Protein AF-A0A1A8Q748-F1 (afdb_monomer)

Organism: NCBI:txid451742

Structure (mmCIF, N/CA/C/O backbone):
data_AF-A0A1A8Q748-F1
#
_entry.id   AF-A0A1A8Q748-F1
#
loop_
_atom_site.group_PDB
_atom_site.id
_atom_site.type_symbol
_atom_site.label_atom_id
_atom_site.label_alt_id
_atom_site.label_comp_id
_atom_site.label_asym_id
_atom_site.label_entity_id
_atom_site.label_seq_id
_atom_site.pdbx_PDB_ins_code
_atom_site.Cartn_x
_atom_site.Cartn_y
_atom_site.Cartn_z
_atom_site.occupancy
_atom_site.B_iso_or_equiv
_atom_site.auth_seq_id
_atom_site.auth_comp_id
_atom_site.auth_asym_id
_atom_site.auth_atom_id
_atom_site.pdbx_PDB_model_num
ATOM 1 N N . MET A 1 1 ? -13.492 24.194 18.900 1.00 39.84 1 MET A N 1
ATOM 2 C CA . MET A 1 1 ? -13.368 22.810 18.399 1.00 39.84 1 MET A CA 1
ATOM 3 C C . MET A 1 1 ? -14.682 22.115 18.681 1.00 39.84 1 MET A C 1
ATOM 5 O O . MET A 1 1 ? -15.083 22.041 19.832 1.00 39.84 1 MET A O 1
ATOM 9 N N . ASP A 1 2 ? -15.393 21.737 17.625 1.00 45.09 2 ASP A N 1
ATOM 10 C CA . ASP A 1 2 ? -16.807 21.367 17.666 1.00 45.09 2 ASP A CA 1
ATOM 11 C C . ASP A 1 2 ? -16.964 19.849 17.860 1.00 45.09 2 ASP A C 1
ATOM 13 O O . ASP A 1 2 ? -17.221 19.094 16.923 1.00 45.09 2 ASP A O 1
ATOM 17 N N . ALA A 1 3 ? -16.697 19.379 19.082 1.00 49.50 3 ALA A N 1
ATOM 18 C CA . ALA A 1 3 ? -16.808 17.960 19.431 1.00 49.50 3 ALA A CA 1
ATOM 19 C C . ALA A 1 3 ? -18.249 17.437 19.261 1.00 49.50 3 ALA A C 1
ATOM 21 O O . ALA A 1 3 ? -18.446 16.283 18.888 1.00 49.50 3 ALA A O 1
ATOM 22 N N . GLY A 1 4 ? -19.253 18.303 19.452 1.00 51.16 4 GLY A N 1
ATOM 23 C CA . GLY A 1 4 ? -20.668 17.954 19.318 1.00 51.16 4 GLY A CA 1
ATOM 24 C C . GLY A 1 4 ? -21.090 17.591 17.891 1.00 51.16 4 GLY A C 1
ATOM 25 O O . GLY A 1 4 ? -21.973 16.753 17.720 1.00 51.16 4 GLY A O 1
ATOM 26 N N . ASN A 1 5 ? -20.446 18.161 16.865 1.00 50.75 5 ASN A N 1
ATOM 27 C CA . ASN A 1 5 ? -20.732 17.816 15.469 1.00 50.75 5 ASN A CA 1
ATOM 28 C C . ASN A 1 5 ? -20.121 16.466 15.056 1.00 50.75 5 ASN A C 1
ATOM 30 O O . ASN A 1 5 ? -20.769 15.714 14.335 1.00 50.75 5 ASN A O 1
ATOM 34 N N . LYS A 1 6 ? -18.944 16.096 15.583 1.00 57.25 6 LYS A N 1
ATOM 35 C CA . LYS A 1 6 ? -18.315 14.790 15.294 1.00 57.25 6 LYS A CA 1
ATOM 36 C C . LYS A 1 6 ? -19.076 13.603 15.891 1.00 57.25 6 LYS A C 1
ATOM 38 O O . LYS A 1 6 ? -19.119 12.544 15.279 1.00 57.25 6 LYS A O 1
ATOM 43 N N . LEU A 1 7 ? -19.719 13.769 17.052 1.00 58.00 7 LEU A N 1
ATOM 44 C CA . LEU A 1 7 ? -20.544 12.699 17.635 1.00 58.00 7 LEU A CA 1
ATOM 45 C C . LEU A 1 7 ? -21.799 12.388 16.803 1.00 58.00 7 LEU A C 1
ATOM 47 O O . LEU A 1 7 ? -22.248 11.245 16.794 1.00 58.00 7 LEU A O 1
ATOM 51 N N . LYS A 1 8 ? -22.351 13.372 16.081 1.00 57.19 8 LYS A N 1
ATOM 52 C CA . LYS A 1 8 ? -23.523 13.164 15.211 1.00 57.19 8 LYS A CA 1
ATOM 53 C C . LYS A 1 8 ? -23.204 12.332 13.968 1.00 57.19 8 LYS A C 1
ATOM 55 O O . LYS A 1 8 ? -24.098 11.684 13.437 1.00 57.19 8 LYS A O 1
ATOM 60 N N . GLU A 1 9 ? -21.947 12.314 13.526 1.00 62.06 9 GLU A N 1
ATOM 61 C CA . GLU A 1 9 ? -21.497 11.497 12.390 1.00 62.06 9 GLU A CA 1
ATOM 62 C C . GLU A 1 9 ? -21.403 10.001 12.732 1.00 62.06 9 GLU A C 1
ATOM 64 O O . GLU A 1 9 ? -21.407 9.164 11.831 1.00 62.06 9 GLU A O 1
ATOM 69 N N . LEU A 1 10 ? -21.364 9.649 14.023 1.00 69.19 10 LEU A N 1
ATOM 70 C CA . LEU A 1 10 ? -21.205 8.268 14.489 1.00 69.19 10 LEU A CA 1
ATOM 71 C C . LEU A 1 10 ? -22.509 7.448 14.485 1.00 69.19 10 LEU A C 1
ATOM 73 O O . LEU A 1 10 ? -22.469 6.279 14.848 1.00 69.19 10 LEU A O 1
ATOM 77 N N . ASN A 1 11 ? -23.649 8.017 14.058 1.00 72.69 11 ASN A N 1
ATOM 78 C CA . ASN A 1 11 ? -24.964 7.348 14.034 1.00 72.69 11 ASN A CA 1
ATOM 79 C C . ASN A 1 11 ? -25.299 6.595 15.342 1.00 72.69 11 ASN A C 1
ATOM 81 O O . ASN A 1 11 ? -25.842 5.493 15.304 1.00 72.69 11 ASN A O 1
ATOM 85 N N . LEU A 1 12 ? -24.960 7.180 16.493 1.00 79.12 12 LEU A N 1
ATOM 86 C CA . LEU A 1 12 ? -25.183 6.560 17.799 1.00 79.12 12 LEU A CA 1
ATOM 87 C C . LEU A 1 12 ? -26.647 6.686 18.221 1.00 79.12 12 LEU A C 1
ATOM 89 O O . LEU A 1 12 ? -27.268 7.745 18.090 1.00 79.12 12 LEU A O 1
ATOM 93 N N . THR A 1 13 ? -27.188 5.608 18.771 1.00 83.69 13 THR A N 1
ATOM 94 C CA . THR A 1 13 ? -28.501 5.604 19.415 1.00 83.69 13 THR A CA 1
ATOM 95 C C . THR A 1 13 ? -28.473 6.415 20.720 1.00 83.69 13 THR A C 1
ATOM 97 O O . THR A 1 13 ? -27.415 6.562 21.340 1.00 83.69 13 THR A O 1
ATOM 100 N N . PRO A 1 14 ? -29.624 6.937 21.188 1.00 81.69 14 PRO A N 1
ATOM 101 C CA . PRO A 1 14 ? -29.699 7.658 22.462 1.00 81.69 14 PRO A CA 1
ATOM 102 C C . PRO A 1 14 ? -29.144 6.853 23.647 1.00 81.69 14 PRO A C 1
ATOM 104 O O . PRO A 1 14 ? -28.446 7.409 24.493 1.00 81.69 14 PRO A O 1
ATOM 107 N N . ASP A 1 15 ? -29.386 5.541 23.661 1.00 84.94 15 ASP A N 1
ATOM 108 C CA . ASP A 1 15 ? -28.890 4.631 24.697 1.00 84.94 15 ASP A CA 1
ATOM 109 C C . ASP A 1 15 ? -27.360 4.483 24.660 1.00 84.94 15 ASP A C 1
ATOM 111 O O . ASP A 1 15 ? -26.711 4.410 25.704 1.00 84.94 15 ASP A O 1
ATOM 115 N N . GLU A 1 16 ? -26.754 4.453 23.469 1.00 82.06 16 GLU A N 1
ATOM 116 C CA . GLU A 1 16 ? -25.295 4.428 23.319 1.00 82.06 16 GLU A CA 1
ATOM 117 C C . GLU A 1 16 ? -24.669 5.739 23.790 1.00 82.06 16 GLU A C 1
ATOM 119 O O . GLU A 1 16 ? -23.654 5.707 24.484 1.00 82.06 16 GLU A O 1
ATOM 124 N N . ILE A 1 17 ? -25.291 6.881 23.480 1.00 82.44 17 ILE A N 1
ATOM 125 C CA . ILE A 1 17 ? -24.830 8.193 23.952 1.00 82.44 17 ILE A CA 1
ATOM 126 C C . ILE A 1 17 ? -24.844 8.241 25.481 1.00 82.44 17 ILE A C 1
ATOM 128 O O . ILE A 1 17 ? -23.859 8.682 26.075 1.00 82.44 17 ILE A O 1
ATOM 132 N N . ASP A 1 18 ? -25.906 7.761 26.130 1.00 85.44 18 ASP A N 1
ATOM 133 C CA . ASP A 1 18 ? -25.992 7.750 27.594 1.00 85.44 18 ASP A CA 1
ATOM 134 C C . ASP A 1 18 ? -24.931 6.830 28.218 1.00 85.44 18 ASP A C 1
ATOM 136 O O . ASP A 1 18 ? -24.196 7.232 29.125 1.00 85.44 18 ASP A O 1
ATOM 140 N N . ARG A 1 19 ? -24.753 5.624 27.661 1.00 86.50 19 ARG A N 1
ATOM 141 C CA . ARG A 1 19 ? -23.705 4.688 28.099 1.00 86.50 19 ARG A CA 1
ATOM 142 C C . ARG A 1 19 ? -22.304 5.271 27.951 1.00 86.50 19 ARG A C 1
ATOM 144 O O . ARG A 1 19 ? -21.528 5.192 28.903 1.00 86.50 19 ARG A O 1
ATOM 151 N N . PHE A 1 20 ? -21.983 5.864 26.800 1.00 83.88 20 PHE A N 1
ATOM 152 C CA . PHE A 1 20 ? -20.699 6.532 26.591 1.00 83.88 20 PHE A CA 1
ATOM 153 C C . PHE A 1 20 ? -20.525 7.680 27.580 1.00 83.88 20 PHE A C 1
ATOM 155 O O . PHE A 1 20 ? -19.503 7.743 28.253 1.00 83.88 20 PHE A O 1
ATOM 162 N N . THR A 1 21 ? -21.529 8.542 27.739 1.00 83.88 21 THR A N 1
ATOM 163 C CA . THR A 1 21 ? -21.473 9.677 28.674 1.00 83.88 21 THR A CA 1
ATOM 164 C C . THR A 1 21 ? -21.195 9.217 30.105 1.00 83.88 21 THR A C 1
ATOM 166 O O . THR A 1 21 ? -20.354 9.796 30.794 1.00 83.88 21 THR A O 1
ATOM 169 N N . LYS A 1 22 ? -21.849 8.137 30.542 1.00 87.94 22 LYS A N 1
ATOM 170 C CA . LYS A 1 22 ? -21.654 7.556 31.871 1.00 87.94 22 LYS A CA 1
ATOM 171 C C . LYS A 1 22 ? -20.267 6.931 32.033 1.00 87.94 22 LYS A C 1
ATOM 173 O O . LYS A 1 22 ? -19.619 7.180 33.044 1.00 87.94 22 LYS A O 1
ATOM 178 N N . ALA A 1 23 ? -19.790 6.176 31.042 1.00 84.94 23 ALA A N 1
ATOM 179 C CA . ALA A 1 23 ? -18.449 5.588 31.058 1.00 84.94 23 ALA A CA 1
ATOM 180 C C . ALA A 1 23 ? -17.357 6.671 31.077 1.00 84.94 23 ALA A C 1
ATOM 182 O O . ALA A 1 23 ? -16.467 6.643 31.917 1.00 84.94 23 ALA A O 1
ATOM 183 N N . PHE A 1 24 ? -17.485 7.702 30.238 1.00 84.94 24 PHE A N 1
ATOM 184 C CA . PHE A 1 24 ? -16.604 8.873 30.225 1.00 84.94 24 PHE A CA 1
ATOM 185 C C . PHE A 1 24 ? -16.813 9.819 31.416 1.00 84.94 24 PHE A C 1
ATOM 187 O O . PHE A 1 24 ? -16.161 10.856 31.472 1.00 84.94 24 PHE A O 1
ATOM 194 N N . SER A 1 25 ? -17.695 9.513 32.366 1.00 8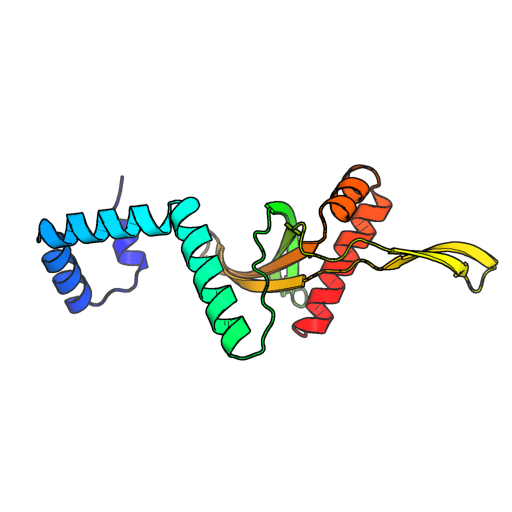8.00 25 SER A N 1
ATOM 195 C CA . SER A 1 25 ? -17.775 10.234 33.644 1.00 88.00 25 SER A CA 1
ATOM 196 C C . SER A 1 25 ? -16.985 9.536 34.754 1.00 88.00 25 SER A C 1
ATOM 198 O O . SER A 1 25 ? -16.695 10.162 35.769 1.00 88.00 25 SER A O 1
ATOM 200 N N . ASP A 1 26 ? -16.615 8.267 34.564 1.00 92.69 26 ASP A N 1
ATOM 201 C CA . ASP A 1 26 ? -15.783 7.507 35.494 1.00 92.69 26 ASP A CA 1
ATOM 202 C C . ASP A 1 26 ? -14.297 7.807 35.230 1.00 92.69 26 ASP A C 1
ATOM 204 O O . ASP A 1 26 ? -13.761 7.499 34.163 1.00 92.69 26 ASP A O 1
ATOM 208 N N . GLU A 1 27 ? -13.619 8.426 36.200 1.00 89.88 27 GLU A N 1
ATOM 209 C CA . GLU A 1 27 ? -12.190 8.754 36.098 1.00 89.88 27 GLU A CA 1
ATOM 210 C C . GLU A 1 27 ? -11.322 7.501 35.917 1.00 89.88 27 GLU A C 1
ATOM 212 O O . GLU A 1 27 ? -10.405 7.508 35.100 1.00 89.88 27 GLU A O 1
ATOM 217 N N . LYS A 1 28 ? -11.671 6.382 36.568 1.00 89.81 28 LYS A N 1
ATOM 218 C CA . LYS A 1 28 ? -10.939 5.120 36.409 1.00 89.81 28 LYS A CA 1
ATOM 219 C C . LYS A 1 28 ? -11.055 4.592 34.981 1.00 89.81 28 LYS A C 1
ATOM 221 O O . LYS A 1 28 ? -10.089 4.065 34.439 1.00 89.81 28 LYS A O 1
ATOM 226 N N . PHE A 1 29 ? -12.228 4.731 34.363 1.00 90.56 29 PHE A N 1
ATOM 227 C CA . PHE A 1 29 ? -12.414 4.347 32.966 1.00 90.56 29 PHE A CA 1
ATOM 228 C C . PHE A 1 29 ? -11.592 5.232 32.025 1.00 90.56 29 PHE A C 1
ATOM 230 O O . PHE A 1 29 ? -10.969 4.711 31.105 1.00 90.56 29 PHE A O 1
ATOM 237 N N . LYS A 1 30 ? -11.552 6.552 32.251 1.00 89.00 30 LYS A N 1
ATOM 238 C CA . LYS A 1 30 ? -10.728 7.466 31.441 1.00 89.00 30 LYS A CA 1
ATOM 239 C C . LYS A 1 30 ? -9.244 7.141 31.537 1.00 89.00 30 LYS A C 1
ATOM 241 O O . LYS A 1 30 ? -8.568 7.186 30.512 1.00 89.00 30 LYS A O 1
ATOM 246 N N . ASP A 1 31 ? -8.759 6.842 32.739 1.00 91.69 31 ASP A N 1
ATOM 247 C CA . ASP A 1 31 ? -7.358 6.494 32.965 1.00 91.69 31 ASP A CA 1
ATOM 248 C C . ASP A 1 31 ? -7.013 5.181 32.258 1.00 91.69 31 ASP A C 1
ATOM 250 O O . ASP A 1 31 ? -6.101 5.171 31.437 1.00 91.69 31 ASP A O 1
ATOM 254 N N . LEU A 1 32 ? -7.823 4.129 32.434 1.00 89.88 32 LEU A N 1
ATOM 255 C CA . LEU A 1 32 ? -7.651 2.858 31.717 1.00 89.88 32 LEU A CA 1
ATOM 256 C C . LEU A 1 32 ? -7.730 3.025 30.193 1.00 89.88 32 LEU A C 1
ATOM 258 O O . LEU A 1 32 ? -6.951 2.430 29.456 1.00 89.88 32 LEU A O 1
ATOM 262 N N . LEU A 1 33 ? -8.663 3.843 29.699 1.00 89.50 33 LEU A N 1
ATOM 263 C CA . LEU A 1 33 ? -8.795 4.118 28.269 1.00 89.50 3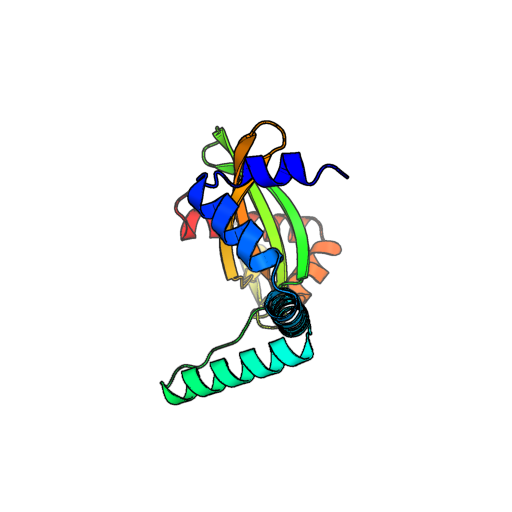3 LEU A CA 1
ATOM 264 C C . LEU A 1 33 ? -7.579 4.883 27.732 1.00 89.50 33 LEU A C 1
ATOM 266 O O . LEU A 1 33 ? -7.161 4.647 26.599 1.00 89.50 33 LEU A O 1
ATOM 270 N N . ARG A 1 34 ? -7.011 5.802 28.523 1.00 87.38 34 ARG A N 1
ATOM 271 C CA . ARG A 1 34 ? -5.796 6.539 28.167 1.00 87.38 34 ARG A CA 1
ATOM 272 C C . ARG A 1 34 ? -4.581 5.619 28.159 1.00 87.38 34 ARG A C 1
ATOM 274 O O . ARG A 1 34 ? -3.818 5.695 27.204 1.00 87.38 34 ARG A O 1
ATOM 281 N N . GLU A 1 35 ? -4.422 4.779 29.177 1.00 87.31 35 GLU A N 1
ATOM 282 C CA . GLU A 1 35 ? -3.365 3.764 29.249 1.00 87.31 35 GLU A CA 1
ATOM 283 C C . GLU A 1 35 ? -3.446 2.834 28.040 1.00 87.31 35 GLU A C 1
ATOM 285 O O . GLU A 1 35 ? -2.485 2.736 27.285 1.00 87.31 35 GLU A O 1
ATOM 290 N N . TYR A 1 36 ? -4.628 2.284 27.751 1.00 84.06 36 TYR A N 1
ATOM 291 C CA . TYR A 1 36 ? -4.852 1.464 26.562 1.00 84.06 36 TYR A CA 1
ATOM 292 C C . TYR A 1 36 ? -4.507 2.209 25.264 1.00 84.06 36 TYR A C 1
ATOM 294 O O . TYR A 1 36 ? -3.807 1.681 24.405 1.00 84.06 36 TYR A O 1
ATOM 302 N N . ALA A 1 37 ? -4.962 3.458 25.112 1.00 84.44 37 ALA A N 1
ATOM 303 C CA . ALA A 1 37 ? -4.664 4.263 23.929 1.00 84.44 37 ALA A CA 1
ATOM 304 C C . ALA A 1 37 ? -3.159 4.550 23.769 1.00 84.44 37 ALA A C 1
ATOM 306 O O . ALA A 1 37 ? -2.665 4.638 22.643 1.00 84.44 37 ALA A O 1
ATOM 307 N N . GLN A 1 38 ? -2.432 4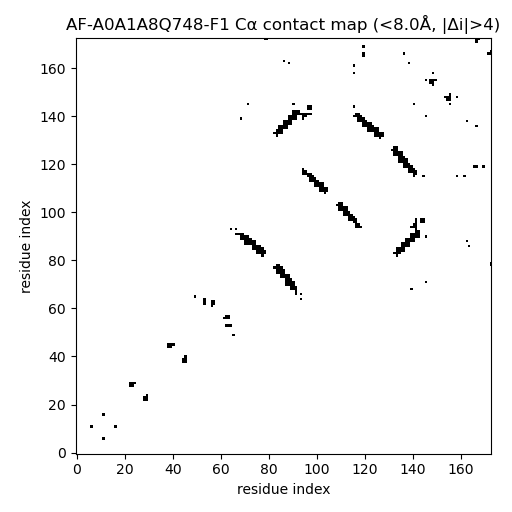.707 24.877 1.00 84.75 38 GLN A N 1
ATOM 308 C CA . GLN A 1 38 ? -0.981 4.871 24.884 1.00 84.75 38 GLN A CA 1
ATOM 309 C C . GLN A 1 38 ? -0.283 3.562 24.517 1.00 84.75 38 GLN A C 1
ATOM 311 O O . GLN A 1 38 ? 0.578 3.580 23.643 1.00 84.75 38 GLN A O 1
ATOM 316 N N . GLU A 1 39 ? -0.707 2.440 25.098 1.00 82.62 39 GLU A N 1
ATOM 317 C CA . GLU A 1 39 ? -0.171 1.110 24.804 1.00 82.62 39 GLU A CA 1
ATOM 318 C C . GLU A 1 39 ? -0.308 0.755 23.322 1.00 82.62 39 GLU A C 1
ATOM 320 O O . GLU A 1 39 ? 0.675 0.369 22.699 1.00 82.62 39 GLU A O 1
ATOM 325 N N . ILE A 1 40 ? -1.480 0.956 22.711 1.00 80.25 40 ILE A N 1
ATOM 326 C CA . ILE A 1 40 ? -1.671 0.651 21.279 1.00 80.25 40 ILE A CA 1
ATOM 327 C C . ILE A 1 40 ? -0.911 1.605 20.347 1.00 80.25 40 ILE A C 1
ATOM 329 O O . ILE A 1 40 ? -0.691 1.280 19.181 1.00 80.25 40 ILE A O 1
ATOM 333 N N . SER A 1 41 ? -0.558 2.799 20.830 1.00 79.50 41 SER A N 1
ATOM 334 C CA . SER A 1 41 ? 0.158 3.807 20.041 1.00 79.50 41 SER A CA 1
ATOM 335 C C . SER A 1 41 ? 1.676 3.683 20.173 1.00 79.50 41 SER A C 1
A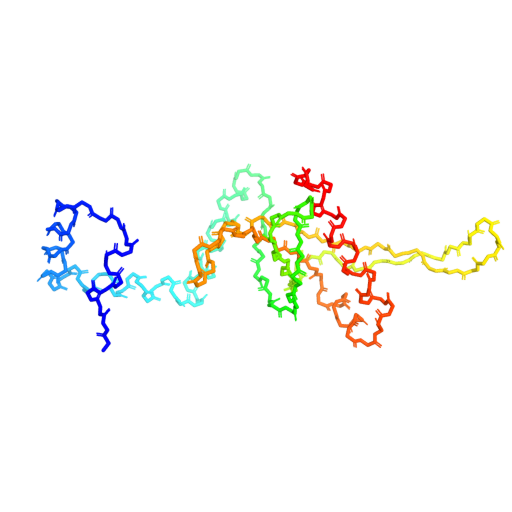TOM 337 O O . SER A 1 41 ? 2.395 4.267 19.360 1.00 79.50 41 SER A O 1
ATOM 339 N N . ASP A 1 42 ? 2.167 2.959 21.183 1.00 85.88 42 ASP A N 1
ATOM 340 C CA . ASP A 1 42 ? 3.591 2.766 21.433 1.00 85.88 42 ASP A CA 1
ATOM 341 C C . ASP A 1 42 ? 4.189 1.744 20.443 1.00 85.88 42 ASP A C 1
ATOM 343 O O . ASP A 1 42 ? 3.765 0.580 20.409 1.00 85.88 42 ASP A O 1
ATOM 347 N N . PRO A 1 43 ? 5.192 2.137 19.632 1.00 84.56 43 PRO A N 1
ATOM 348 C CA . PRO A 1 43 ? 5.885 1.224 18.732 1.00 84.56 43 PRO A CA 1
ATOM 349 C C . PRO A 1 43 ? 6.481 -0.012 19.421 1.00 84.56 43 PRO A C 1
ATOM 351 O O . PRO A 1 43 ? 6.554 -1.064 18.787 1.00 84.56 43 PRO A O 1
ATOM 354 N N . GLU A 1 44 ? 6.911 0.083 20.683 1.00 86.44 44 GLU A N 1
ATOM 355 C CA . GLU A 1 44 ? 7.505 -1.057 21.401 1.00 86.44 44 GLU A CA 1
ATOM 356 C C . GLU A 1 44 ? 6.451 -2.091 21.826 1.00 86.44 44 GLU A C 1
ATOM 358 O O . GLU A 1 44 ? 6.646 -3.298 21.642 1.00 86.44 44 GLU A O 1
ATOM 363 N N . THR A 1 45 ? 5.286 -1.639 22.294 1.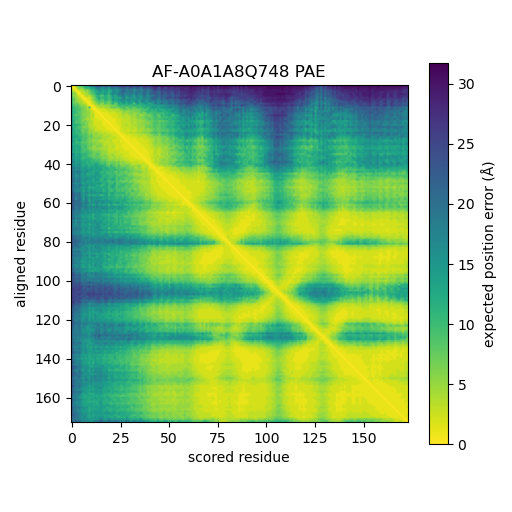00 84.19 45 THR A N 1
ATOM 364 C CA . THR A 1 45 ? 4.143 -2.519 22.585 1.00 84.19 45 THR A CA 1
ATOM 365 C C . THR A 1 45 ? 3.663 -3.226 21.323 1.00 84.19 45 THR A C 1
ATOM 367 O O . THR A 1 45 ? 3.451 -4.439 21.330 1.00 84.19 45 THR A O 1
ATOM 370 N N . ARG A 1 46 ? 3.577 -2.499 20.200 1.00 85.06 46 ARG A N 1
ATOM 371 C CA . ARG A 1 46 ? 3.214 -3.081 18.903 1.00 85.06 46 ARG A CA 1
ATOM 372 C C . ARG A 1 46 ? 4.174 -4.198 18.481 1.00 85.06 46 ARG A C 1
ATOM 374 O O . ARG A 1 46 ? 3.717 -5.260 18.070 1.00 85.06 46 ARG A O 1
ATOM 381 N N . LYS A 1 47 ? 5.489 -3.990 18.611 1.00 88.06 47 LYS A N 1
ATOM 382 C CA . LYS A 1 47 ? 6.495 -5.023 18.301 1.00 88.06 47 LYS A CA 1
ATOM 383 C C . LYS A 1 47 ? 6.333 -6.265 19.172 1.00 88.06 47 LYS A C 1
ATOM 385 O O . LYS A 1 47 ? 6.460 -7.377 18.667 1.00 88.06 47 LYS A O 1
ATOM 390 N N . THR A 1 48 ? 6.060 -6.076 20.462 1.00 88.94 48 THR A N 1
ATOM 391 C CA . THR A 1 48 ? 5.852 -7.183 21.408 1.00 88.94 48 THR A CA 1
ATOM 392 C C . THR A 1 48 ? 4.633 -8.006 21.001 1.00 88.94 48 THR A C 1
ATOM 394 O O . THR A 1 48 ? 4.730 -9.219 20.844 1.00 88.94 48 THR A O 1
ATOM 397 N N . TYR A 1 49 ? 3.522 -7.333 20.710 1.00 87.25 49 TYR A N 1
ATOM 398 C CA . TYR A 1 49 ? 2.300 -7.966 20.224 1.00 87.25 49 TYR A CA 1
ATOM 399 C C . TYR A 1 49 ? 2.502 -8.729 18.903 1.00 87.25 49 TYR A C 1
ATOM 401 O O . TYR A 1 49 ? 2.051 -9.863 18.752 1.00 87.25 49 TYR A O 1
ATOM 409 N N . GLU A 1 50 ? 3.216 -8.142 17.941 1.00 91.50 50 GLU A N 1
ATOM 410 C CA . GLU A 1 50 ? 3.537 -8.808 16.673 1.00 91.50 50 GLU A CA 1
ATOM 411 C C . GLU A 1 50 ? 4.419 -10.048 16.879 1.00 91.50 50 GLU A C 1
ATOM 413 O O . GLU A 1 50 ? 4.200 -11.072 16.228 1.00 91.50 50 GLU A O 1
ATOM 418 N N . ALA A 1 51 ? 5.378 -9.994 17.809 1.00 90.44 51 ALA A N 1
ATOM 419 C CA . ALA A 1 51 ? 6.207 -11.141 18.168 1.00 90.44 51 ALA A CA 1
ATOM 420 C C . ALA A 1 51 ? 5.382 -12.270 18.809 1.00 90.44 51 ALA A C 1
ATOM 422 O O . ALA A 1 51 ? 5.580 -13.437 18.471 1.00 90.44 51 ALA A O 1
ATOM 423 N N . GLU A 1 52 ? 4.426 -11.932 19.676 1.00 93.12 52 GLU A N 1
ATOM 424 C CA . GLU A 1 52 ? 3.502 -12.898 20.278 1.00 93.12 52 GLU A CA 1
ATOM 425 C C . GLU A 1 52 ? 2.605 -13.561 19.227 1.00 93.12 52 GLU A C 1
ATOM 427 O O . GLU A 1 52 ? 2.484 -14.785 19.216 1.00 93.12 52 GLU A O 1
ATOM 432 N N . ILE A 1 53 ? 2.027 -12.792 18.294 1.00 92.31 53 ILE A N 1
ATOM 433 C CA . ILE A 1 53 ? 1.245 -13.376 17.191 1.00 92.31 53 ILE A CA 1
ATOM 434 C C . ILE A 1 53 ? 2.116 -14.301 16.347 1.00 92.31 53 ILE A C 1
ATOM 436 O O . ILE A 1 53 ? 1.675 -15.389 15.980 1.00 92.31 53 ILE A O 1
ATOM 440 N N . LYS A 1 54 ? 3.345 -13.882 16.034 1.00 93.19 54 LYS A N 1
ATOM 441 C CA . LYS A 1 54 ? 4.256 -14.690 15.226 1.00 93.19 54 LYS A CA 1
ATOM 442 C C . LYS A 1 54 ? 4.549 -16.032 15.895 1.00 93.19 54 LYS A C 1
ATOM 444 O O . LYS A 1 54 ? 4.483 -17.052 15.217 1.00 93.19 54 LYS A O 1
ATOM 449 N N . LEU A 1 55 ? 4.791 -16.034 17.207 1.00 93.25 55 LEU A N 1
ATOM 450 C CA . LEU A 1 55 ? 4.986 -17.256 17.988 1.00 93.25 55 LEU A CA 1
ATOM 451 C C . LEU A 1 55 ? 3.735 -18.147 17.970 1.00 93.25 55 LEU A C 1
ATOM 453 O O . LEU A 1 55 ? 3.837 -19.342 17.716 1.00 93.25 55 LEU A O 1
ATOM 457 N N . LEU A 1 56 ? 2.548 -17.570 18.180 1.00 94.62 56 LEU A N 1
ATOM 458 C CA . LEU A 1 56 ? 1.285 -18.319 18.178 1.00 94.62 56 LEU A CA 1
ATOM 459 C C . LEU A 1 56 ? 0.963 -18.944 16.814 1.00 94.62 56 LEU A C 1
ATOM 461 O O . LEU A 1 56 ? 0.411 -20.042 16.745 1.00 94.62 56 LEU A O 1
ATOM 465 N N . GLU A 1 57 ? 1.273 -18.251 15.720 1.00 94.19 57 GLU A N 1
ATOM 466 C CA . GLU A 1 57 ? 1.113 -18.792 14.370 1.00 94.19 57 GLU A CA 1
ATOM 467 C C . GLU A 1 57 ? 2.172 -19.858 14.061 1.00 94.19 57 GLU A C 1
ATOM 469 O O . GLU A 1 57 ? 1.842 -20.884 13.464 1.00 94.19 57 GLU A O 1
ATOM 474 N N . GLU A 1 58 ? 3.403 -19.696 14.551 1.00 94.44 58 GLU A N 1
ATOM 475 C CA . GLU A 1 58 ? 4.459 -20.709 14.438 1.00 94.44 58 GLU A CA 1
ATOM 476 C C . GLU A 1 58 ? 4.097 -22.001 15.185 1.00 94.44 58 GLU A C 1
ATOM 478 O O . GLU A 1 58 ? 4.258 -23.093 14.638 1.00 94.44 58 GLU A O 1
ATOM 483 N N . GLU A 1 59 ? 3.502 -21.901 16.377 1.00 94.50 59 GLU A N 1
ATOM 484 C CA . GLU A 1 59 ? 2.962 -23.051 17.121 1.00 94.50 59 GLU A CA 1
ATOM 485 C C . GLU A 1 59 ? 1.861 -23.796 16.346 1.00 94.50 59 GLU A C 1
ATOM 487 O O . GLU A 1 59 ? 1.674 -25.003 16.520 1.00 94.50 59 GLU A O 1
ATOM 492 N N . ARG A 1 60 ? 1.147 -23.099 15.453 1.00 94.44 60 ARG A N 1
ATOM 493 C CA . ARG A 1 60 ? 0.156 -23.684 14.532 1.00 94.44 60 ARG A CA 1
ATOM 494 C C . ARG A 1 60 ? 0.777 -24.220 13.239 1.00 94.44 60 ARG A C 1
ATOM 496 O O . ARG A 1 60 ? 0.055 -24.781 12.417 1.00 94.44 60 ARG A O 1
ATOM 503 N N . GLY A 1 61 ? 2.090 -24.075 13.062 1.00 93.50 61 GLY A N 1
ATOM 504 C CA . GLY A 1 61 ? 2.831 -24.481 11.869 1.00 93.50 61 GLY A CA 1
ATOM 505 C C . GLY A 1 61 ? 2.819 -23.452 10.735 1.00 93.50 61 GLY A C 1
ATOM 506 O O . GLY A 1 61 ? 3.194 -23.792 9.613 1.00 93.50 61 GLY A O 1
ATOM 507 N N . ASN A 1 62 ? 2.398 -22.213 11.002 1.00 92.88 62 ASN A N 1
ATOM 508 C CA . ASN A 1 62 ? 2.373 -21.126 10.028 1.00 92.88 62 ASN A CA 1
ATOM 509 C C . ASN A 1 62 ? 3.582 -20.200 10.213 1.00 92.88 62 ASN A C 1
ATOM 511 O O . ASN A 1 62 ? 3.940 -19.832 11.326 1.00 92.88 62 ASN A O 1
ATOM 515 N N . SER A 1 63 ? 4.179 -19.753 9.109 1.00 90.06 63 SER A N 1
ATOM 516 C CA . SER A 1 63 ? 5.148 -18.655 9.130 1.00 90.06 63 SER A CA 1
ATOM 517 C C . SER A 1 63 ? 4.451 -17.380 8.676 1.00 90.06 63 SER A C 1
ATOM 519 O O . SER A 1 63 ? 3.953 -17.317 7.550 1.00 90.06 63 SER A O 1
ATOM 521 N N . VAL A 1 64 ? 4.378 -16.386 9.562 1.00 90.62 64 VAL A N 1
ATOM 522 C CA . VAL A 1 64 ? 3.745 -15.093 9.284 1.00 90.62 64 VAL A CA 1
ATOM 523 C C . VAL A 1 64 ? 4.750 -13.957 9.388 1.00 90.62 64 VAL A C 1
ATOM 525 O O . VAL A 1 64 ? 5.667 -13.966 10.216 1.00 90.62 64 VAL A O 1
ATOM 528 N N . GLU A 1 65 ? 4.547 -12.959 8.542 1.00 91.00 65 GLU A N 1
ATOM 529 C CA . GLU A 1 65 ? 5.334 -11.739 8.512 1.00 91.00 65 GLU A CA 1
ATOM 530 C C . GLU A 1 65 ? 4.395 -10.544 8.399 1.00 91.00 65 GLU A C 1
ATOM 532 O O . GLU A 1 65 ? 3.474 -10.527 7.579 1.00 91.00 65 GLU A O 1
ATOM 537 N N . PHE A 1 66 ? 4.608 -9.560 9.269 1.00 91.94 66 PHE A N 1
ATOM 538 C CA . PHE A 1 66 ? 3.838 -8.328 9.260 1.00 91.94 66 PHE A CA 1
ATOM 539 C C . PHE A 1 66 ? 4.433 -7.361 8.243 1.00 91.94 66 PHE A C 1
ATOM 541 O O . PHE A 1 66 ? 5.647 -7.173 8.179 1.00 91.94 66 PHE A O 1
ATOM 548 N N . LEU A 1 67 ? 3.555 -6.736 7.463 1.00 92.94 67 LEU A N 1
ATOM 549 C CA . LEU A 1 67 ? 3.916 -5.626 6.593 1.00 92.94 67 LEU A CA 1
ATOM 550 C C . LEU A 1 67 ? 3.612 -4.314 7.322 1.00 92.94 67 LEU A C 1
ATOM 552 O O . LEU A 1 67 ? 2.521 -4.134 7.869 1.00 92.94 67 LEU A O 1
ATOM 556 N N . HIS A 1 68 ? 4.558 -3.386 7.254 1.00 93.50 68 HIS A N 1
ATOM 557 C CA . HIS A 1 68 ? 4.509 -2.004 7.725 1.00 93.50 68 HIS A CA 1
ATOM 558 C C . HIS A 1 68 ? 4.739 -1.031 6.560 1.00 93.50 68 HIS A C 1
ATOM 560 O O . HIS A 1 68 ? 5.773 -0.355 6.509 1.00 93.50 68 HIS A O 1
ATOM 566 N N . PRO A 1 69 ? 3.783 -0.916 5.616 1.00 95.88 69 PRO A N 1
ATOM 567 C CA . PRO A 1 69 ? 4.022 -0.196 4.378 1.00 95.88 69 PRO A CA 1
ATOM 568 C C . PRO A 1 69 ? 4.226 1.298 4.619 1.00 95.88 69 PRO A C 1
ATOM 570 O O . PRO A 1 69 ? 3.438 1.964 5.291 1.00 95.88 69 PRO A O 1
ATOM 573 N N . THR A 1 70 ? 5.258 1.848 3.993 1.00 96.94 70 THR A N 1
ATOM 574 C CA . THR A 1 70 ? 5.532 3.284 3.968 1.00 96.94 70 THR A CA 1
ATOM 575 C C . THR A 1 70 ? 4.892 3.927 2.732 1.00 96.94 70 THR A C 1
ATOM 577 O O . THR A 1 70 ? 4.982 3.368 1.635 1.00 96.94 70 THR A O 1
ATOM 580 N N . PRO A 1 71 ? 4.224 5.090 2.852 1.00 97.50 71 PRO A N 1
ATOM 581 C CA . PRO A 1 71 ? 3.596 5.739 1.702 1.00 97.50 71 PRO A CA 1
ATOM 582 C C . PRO A 1 71 ? 4.618 6.182 0.650 1.00 97.50 71 PRO A C 1
ATOM 584 O O . PRO A 1 71 ? 5.649 6.761 0.991 1.00 97.50 71 PRO A O 1
ATOM 587 N N . PHE A 1 72 ? 4.297 5.993 -0.633 1.00 97.69 72 PHE A N 1
ATOM 588 C CA . PHE A 1 72 ? 5.132 6.466 -1.742 1.00 97.69 72 PHE A CA 1
ATOM 589 C C . PHE A 1 72 ? 4.382 7.385 -2.711 1.00 97.69 72 PHE A C 1
ATOM 591 O O . PHE A 1 72 ? 4.815 8.512 -2.959 1.00 97.69 72 PHE A O 1
ATOM 598 N N . LYS A 1 73 ? 3.257 6.930 -3.273 1.00 96.44 73 LYS A N 1
ATOM 599 C CA . LYS A 1 73 ? 2.483 7.697 -4.262 1.00 96.44 73 LYS A CA 1
ATOM 600 C C . LYS A 1 73 ? 1.014 7.302 -4.229 1.00 96.44 73 LYS A C 1
ATOM 602 O O . LYS A 1 73 ? 0.713 6.126 -4.138 1.00 96.44 73 LYS A O 1
ATOM 607 N N . ALA A 1 74 ? 0.106 8.259 -4.388 1.00 96.31 74 ALA A N 1
ATOM 608 C CA . ALA A 1 74 ? -1.314 7.974 -4.578 1.00 96.31 74 ALA A CA 1
ATOM 609 C C . ALA A 1 74 ? -1.730 8.244 -6.030 1.00 96.31 74 ALA A C 1
ATOM 611 O O . ALA A 1 74 ? -1.400 9.289 -6.598 1.00 96.31 74 A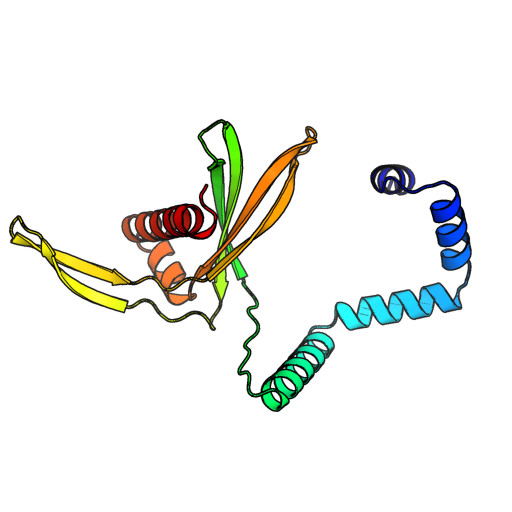LA A O 1
ATOM 612 N N . LEU A 1 75 ? -2.474 7.315 -6.622 1.00 96.06 75 LEU A N 1
ATOM 613 C CA . LEU A 1 75 ? -3.127 7.461 -7.917 1.00 96.06 75 LEU A CA 1
ATOM 614 C C . LEU A 1 75 ? -4.620 7.679 -7.700 1.00 96.06 75 LEU A C 1
ATOM 616 O O . LEU A 1 75 ? -5.235 7.054 -6.839 1.00 96.06 75 LEU A O 1
ATOM 620 N N . LYS A 1 76 ? -5.212 8.540 -8.521 1.00 94.62 76 LYS A N 1
ATOM 621 C CA . LYS A 1 76 ? -6.659 8.727 -8.587 1.00 94.62 76 LYS A CA 1
ATOM 622 C C . LYS A 1 76 ? -7.147 8.208 -9.930 1.00 94.62 76 LYS A C 1
ATOM 624 O O . LYS A 1 76 ? -6.672 8.669 -10.964 1.00 94.62 76 LYS A O 1
ATOM 629 N N . THR A 1 77 ? -8.097 7.284 -9.906 1.00 93.56 77 THR A N 1
ATOM 630 C CA . THR A 1 77 ? -8.677 6.668 -11.104 1.00 93.56 77 THR A CA 1
ATOM 631 C C . THR A 1 77 ? -10.154 6.333 -10.863 1.00 93.56 77 THR A C 1
ATOM 633 O O . THR A 1 77 ? -10.791 6.922 -9.982 1.00 93.56 77 THR A O 1
ATOM 636 N N . SER A 1 78 ? -10.732 5.452 -11.671 1.00 91.44 78 SER A N 1
ATOM 637 C CA . SER A 1 78 ? -12.115 5.000 -11.554 1.00 91.44 78 SER A CA 1
ATOM 638 C C . SER A 1 78 ? -12.259 3.525 -11.906 1.00 91.44 78 SER A C 1
ATOM 640 O O . SER A 1 78 ? -11.696 3.079 -12.906 1.00 91.44 78 SER A O 1
ATOM 642 N N . VAL A 1 79 ? -13.085 2.811 -11.148 1.00 86.50 79 VAL A N 1
ATOM 643 C CA . VAL A 1 79 ? -13.571 1.467 -11.478 1.00 86.50 79 VAL A CA 1
ATOM 644 C C . VAL A 1 79 ? -14.662 1.587 -12.541 1.00 86.50 79 VAL A C 1
ATOM 646 O O . VAL A 1 79 ? -15.571 2.413 -12.409 1.00 86.50 79 VAL A O 1
ATOM 649 N N . GLY A 1 80 ? -14.541 0.821 -13.628 1.00 82.38 80 GLY A N 1
ATOM 650 C CA . GLY A 1 80 ? -15.507 0.824 -14.737 1.00 82.38 80 GLY A CA 1
ATOM 651 C C . GLY A 1 80 ? -15.708 2.174 -15.447 1.00 82.38 80 GLY A C 1
ATOM 652 O O . GLY A 1 80 ? -16.641 2.311 -16.228 1.00 82.38 80 GLY A O 1
ATOM 653 N N . GLY A 1 81 ? -14.868 3.181 -15.180 1.00 82.19 81 GLY A N 1
ATOM 654 C CA . GLY A 1 81 ? -15.036 4.544 -15.707 1.00 82.19 81 GLY A CA 1
ATOM 655 C C . GLY A 1 81 ? -16.059 5.412 -14.960 1.00 82.19 81 GLY A C 1
ATOM 656 O O . GLY A 1 81 ? -16.244 6.571 -15.326 1.00 82.19 81 GLY A O 1
ATOM 657 N N . GLU A 1 82 ? -16.699 4.890 -13.911 1.00 83.00 82 GLU A N 1
ATOM 658 C CA . GLU A 1 82 ? -17.816 5.559 -13.231 1.00 83.00 82 GLU A CA 1
ATOM 659 C C . GLU A 1 82 ? -17.483 5.894 -11.774 1.00 83.00 82 GLU A C 1
ATOM 661 O O . GLU A 1 82 ? -17.532 7.056 -11.359 1.00 83.00 82 GLU A O 1
ATOM 666 N N . GLN A 1 83 ? -17.101 4.886 -10.987 1.00 86.75 83 GLN A N 1
ATOM 667 C CA . GLN A 1 83 ? -16.870 5.048 -9.556 1.00 86.75 83 GLN A CA 1
ATOM 668 C C . GLN A 1 83 ? -15.415 5.419 -9.291 1.00 86.75 83 GLN A C 1
ATOM 670 O O . GLN A 1 83 ? -14.506 4.641 -9.571 1.00 86.75 83 GLN A O 1
ATOM 675 N N . LYS A 1 84 ? -15.180 6.600 -8.712 1.00 91.81 84 LYS A N 1
ATOM 676 C CA . LYS A 1 84 ? -13.832 7.036 -8.321 1.00 91.81 84 LYS A CA 1
ATOM 677 C C . LYS A 1 84 ? -13.197 6.022 -7.368 1.00 91.81 84 LYS A C 1
ATOM 679 O O . LYS A 1 84 ? -13.831 5.552 -6.422 1.00 91.81 84 LYS A O 1
ATOM 684 N N . CYS A 1 85 ? -11.919 5.752 -7.579 1.00 93.88 85 CYS A N 1
ATOM 685 C CA . CYS A 1 85 ? -11.106 4.987 -6.651 1.00 93.88 85 CYS A CA 1
ATOM 686 C C . CYS A 1 85 ? -9.700 5.576 -6.542 1.00 93.88 85 CYS A C 1
ATOM 688 O O . CYS A 1 85 ? -9.248 6.366 -7.382 1.00 93.88 85 CYS A O 1
ATOM 690 N N . TYR A 1 86 ? -9.027 5.206 -5.463 1.00 95.75 86 TYR A N 1
ATOM 691 C CA . TYR A 1 86 ? -7.683 5.646 -5.145 1.00 95.75 86 TYR A CA 1
ATOM 692 C C . TYR A 1 86 ? -6.787 4.430 -4.972 1.00 95.75 86 TYR A C 1
ATOM 694 O O . TYR A 1 86 ? -7.180 3.444 -4.355 1.00 95.75 86 TYR A O 1
ATOM 702 N N . VAL A 1 87 ? -5.581 4.513 -5.517 1.00 97.12 87 VAL A N 1
ATOM 703 C CA . VAL A 1 87 ? -4.576 3.459 -5.402 1.00 97.12 87 VAL A CA 1
ATOM 704 C C . VAL A 1 87 ? -3.353 4.038 -4.715 1.00 97.12 87 VAL A C 1
ATOM 706 O O . VAL A 1 87 ? -2.679 4.897 -5.282 1.00 97.12 87 VAL A O 1
ATOM 709 N N . ASN A 1 88 ? -3.063 3.584 -3.504 1.00 97.44 88 ASN A N 1
ATOM 710 C CA . ASN A 1 88 ? -1.854 3.936 -2.783 1.00 97.44 88 ASN A CA 1
ATOM 711 C C . ASN A 1 88 ? -0.752 2.949 -3.161 1.00 97.44 88 ASN A C 1
ATOM 713 O O . ASN A 1 88 ? -0.856 1.751 -2.931 1.00 97.44 88 ASN A O 1
ATOM 717 N N . ILE A 1 89 ? 0.316 3.464 -3.745 1.00 98.12 89 ILE A N 1
ATOM 718 C CA . ILE A 1 89 ? 1.572 2.755 -3.925 1.00 98.12 89 ILE A CA 1
ATOM 719 C C . ILE A 1 89 ? 2.393 2.983 -2.657 1.00 98.12 89 ILE A C 1
ATOM 721 O O . ILE A 1 89 ? 2.656 4.133 -2.282 1.00 98.12 89 ILE A O 1
ATOM 725 N N . CYS A 1 90 ? 2.795 1.888 -2.023 1.00 98.00 90 CYS A N 1
ATOM 726 C CA . CYS A 1 90 ? 3.523 1.854 -0.759 1.00 98.00 90 CYS A CA 1
ATOM 727 C C . CYS A 1 90 ? 4.779 0.976 -0.871 1.00 98.00 90 CYS A C 1
ATOM 729 O O . CYS A 1 90 ? 4.903 0.175 -1.802 1.00 98.00 90 CYS A O 1
ATOM 731 N N . ALA A 1 91 ? 5.699 1.124 0.082 1.00 97.94 91 ALA A N 1
ATOM 732 C CA . ALA A 1 91 ? 6.961 0.394 0.137 1.00 97.94 91 ALA A CA 1
ATOM 733 C C . ALA A 1 91 ? 7.087 -0.436 1.417 1.00 97.94 91 ALA A C 1
ATOM 735 O O . ALA A 1 91 ? 6.826 0.090 2.498 1.00 97.94 91 ALA A O 1
ATOM 736 N N . ASP A 1 92 ? 7.544 -1.679 1.304 1.00 98.00 92 ASP A N 1
ATOM 737 C CA . ASP A 1 92 ? 7.850 -2.538 2.450 1.00 98.00 92 ASP A CA 1
ATOM 738 C C . ASP A 1 92 ? 9.012 -3.495 2.133 1.00 98.00 92 ASP A C 1
ATOM 740 O O . ASP A 1 92 ? 9.050 -4.085 1.052 1.00 98.00 92 ASP A O 1
ATOM 744 N N . GLU A 1 93 ? 9.975 -3.614 3.052 1.00 96.81 93 GLU A N 1
ATOM 745 C CA . GLU A 1 93 ? 11.192 -4.431 2.889 1.00 96.81 93 GLU A CA 1
ATOM 746 C C . GLU A 1 93 ? 10.894 -5.940 2.825 1.00 96.81 93 GLU A C 1
ATOM 748 O O . GLU A 1 93 ? 11.679 -6.695 2.257 1.00 96.81 93 GLU A O 1
ATOM 753 N N . ASN A 1 94 ? 9.743 -6.382 3.341 1.00 95.81 94 ASN A N 1
ATOM 754 C CA . ASN A 1 94 ? 9.328 -7.787 3.359 1.00 95.81 94 ASN A CA 1
ATOM 755 C C . ASN A 1 94 ? 8.642 -8.221 2.044 1.00 95.81 94 ASN A C 1
ATOM 757 O O . ASN A 1 94 ? 8.083 -9.314 1.941 1.00 95.81 94 ASN A O 1
ATOM 761 N N . ILE A 1 95 ? 8.646 -7.364 1.018 1.00 96.88 95 ILE A N 1
ATOM 762 C CA . ILE A 1 95 ? 8.222 -7.715 -0.342 1.00 96.88 95 ILE A CA 1
ATOM 763 C C . ILE A 1 95 ? 9.426 -8.205 -1.137 1.00 96.88 95 ILE A C 1
ATOM 765 O O . ILE A 1 95 ? 10.490 -7.599 -1.092 1.00 96.88 95 ILE A O 1
ATOM 769 N N . ASP A 1 96 ? 9.255 -9.246 -1.948 1.00 96.19 96 ASP A N 1
ATOM 770 C CA . ASP A 1 96 ? 10.347 -9.736 -2.788 1.00 96.19 96 ASP A CA 1
ATOM 771 C C . ASP A 1 96 ? 10.899 -8.639 -3.720 1.00 96.19 96 ASP A C 1
ATOM 773 O O . ASP A 1 96 ? 10.169 -7.811 -4.283 1.00 96.19 96 ASP A O 1
ATOM 777 N N . LYS A 1 97 ? 12.222 -8.644 -3.900 1.00 95.88 97 LYS A N 1
ATOM 778 C CA . LYS A 1 97 ? 12.905 -7.694 -4.781 1.00 95.88 97 LYS A CA 1
ATOM 779 C C . LYS A 1 97 ? 12.508 -7.913 -6.237 1.00 95.88 97 LYS A C 1
ATOM 781 O O . LYS A 1 97 ? 12.177 -9.012 -6.669 1.00 95.88 97 LYS A O 1
ATOM 786 N N . LEU A 1 98 ? 12.593 -6.839 -7.015 1.00 93.50 98 LEU A N 1
ATOM 787 C CA . LEU A 1 98 ? 12.404 -6.904 -8.459 1.00 93.50 98 LEU A CA 1
ATOM 788 C C . LEU A 1 98 ? 13.469 -7.783 -9.126 1.00 93.50 98 LEU A C 1
ATOM 790 O O . LEU A 1 98 ? 14.649 -7.742 -8.774 1.00 93.50 98 LEU A O 1
ATOM 794 N N . GLU A 1 99 ? 13.057 -8.497 -10.165 1.00 94.44 99 GLU A N 1
ATOM 795 C CA . GLU A 1 99 ? 13.943 -9.316 -10.987 1.00 94.44 99 GLU A CA 1
ATOM 796 C C . GLU A 1 99 ? 13.838 -8.897 -12.451 1.00 94.44 99 GLU A C 1
ATOM 798 O O . GLU A 1 99 ? 12.806 -8.385 -12.900 1.00 94.44 99 GLU A O 1
ATOM 803 N N . PHE A 1 100 ? 14.904 -9.121 -13.222 1.00 92.31 100 PHE A N 1
ATOM 804 C CA . PHE A 1 100 ? 14.857 -8.927 -14.664 1.00 92.31 100 PHE A CA 1
ATOM 805 C C . PHE A 1 100 ? 15.573 -10.031 -15.423 1.00 92.31 100 PHE A C 1
ATOM 807 O O . PHE A 1 100 ? 16.605 -10.551 -15.002 1.00 92.31 100 PHE A O 1
ATOM 814 N N . THR A 1 101 ? 15.049 -10.329 -16.605 1.00 93.69 101 THR A N 1
ATOM 815 C CA . THR A 1 101 ? 15.669 -11.243 -17.562 1.00 93.69 101 THR A CA 1
ATOM 816 C C . THR A 1 101 ? 15.826 -10.554 -18.918 1.00 93.69 101 THR A C 1
ATOM 818 O O . THR A 1 101 ? 14.942 -9.802 -19.340 1.00 93.69 101 THR A O 1
ATOM 821 N N . PRO A 1 102 ? 16.950 -10.747 -19.633 1.00 91.50 102 PRO A N 1
ATOM 822 C CA . PRO A 1 102 ? 17.077 -10.272 -21.006 1.00 91.50 102 PRO A CA 1
ATOM 823 C C . PRO A 1 102 ? 16.011 -10.916 -21.898 1.00 91.50 102 PRO A C 1
ATOM 825 O O . PRO A 1 102 ? 15.816 -12.128 -21.860 1.00 91.50 102 PRO A O 1
ATOM 828 N N . ALA A 1 103 ? 15.348 -10.117 -22.729 1.00 88.88 103 ALA A N 1
ATOM 829 C CA . ALA A 1 103 ? 14.304 -10.588 -23.631 1.00 88.88 103 ALA A CA 1
ATOM 830 C C . ALA A 1 103 ? 14.485 -10.012 -25.038 1.00 88.88 103 ALA A C 1
ATOM 832 O O . ALA A 1 103 ? 14.979 -8.897 -25.220 1.00 88.88 103 ALA A O 1
ATOM 833 N N . VAL A 1 104 ? 14.063 -10.775 -26.046 1.00 89.00 104 VAL A N 1
ATOM 834 C CA . VAL A 1 104 ? 14.022 -10.332 -27.443 1.00 89.00 104 VAL A CA 1
ATOM 835 C C . VAL A 1 104 ? 12.572 -10.386 -27.907 1.00 89.00 104 VAL A C 1
ATOM 837 O O . VAL A 1 104 ? 11.920 -11.422 -27.789 1.00 89.00 104 VAL A O 1
ATOM 840 N N . SER A 1 105 ? 12.043 -9.261 -28.389 1.00 84.31 105 SER A N 1
ATOM 841 C CA . SER A 1 105 ? 10.687 -9.210 -28.936 1.00 84.31 105 SER A CA 1
ATOM 842 C C . SER A 1 105 ? 10.589 -10.018 -30.233 1.00 84.31 105 SER A C 1
ATOM 844 O O . SER A 1 105 ? 11.598 -10.302 -30.880 1.00 84.31 105 SER A O 1
ATOM 846 N N . LYS A 1 106 ? 9.361 -10.333 -30.663 1.00 84.38 106 LYS A N 1
ATOM 847 C CA . LYS A 1 106 ? 9.114 -10.996 -31.958 1.00 84.38 106 LYS A CA 1
ATOM 848 C C . LYS A 1 106 ? 9.710 -10.221 -33.145 1.00 84.38 106 LYS A C 1
ATOM 850 O O . LYS A 1 106 ? 10.139 -10.837 -34.111 1.00 84.38 106 LYS A O 1
ATOM 855 N N . ASP A 1 107 ? 9.820 -8.898 -33.020 1.00 88.12 107 ASP A N 1
ATOM 856 C CA . ASP A 1 107 ? 10.417 -8.000 -34.021 1.00 88.12 107 ASP A CA 1
ATOM 857 C C . ASP A 1 107 ? 11.952 -7.874 -33.901 1.00 88.12 107 ASP A C 1
ATOM 859 O O . ASP A 1 107 ? 12.554 -6.969 -34.477 1.00 88.12 107 ASP A O 1
ATOM 863 N N . GLY A 1 108 ? 12.603 -8.718 -33.092 1.00 88.25 108 GLY A N 1
ATOM 864 C CA . GLY A 1 108 ? 14.058 -8.732 -32.909 1.00 88.25 108 GLY A CA 1
ATOM 865 C C . GLY A 1 108 ? 14.612 -7.633 -31.993 1.00 88.25 108 GLY A C 1
ATOM 866 O O . GLY A 1 108 ? 15.832 -7.503 -31.858 1.00 88.25 108 GLY A O 1
ATOM 867 N N . ARG A 1 109 ? 13.758 -6.836 -31.334 1.00 88.62 109 ARG A N 1
ATOM 868 C CA . ARG A 1 109 ? 14.217 -5.783 -30.414 1.00 88.62 109 ARG A CA 1
ATOM 869 C C . ARG A 1 109 ? 14.674 -6.395 -29.099 1.00 88.62 109 ARG A C 1
ATOM 871 O O . ARG A 1 109 ? 13.924 -7.126 -28.459 1.00 88.62 109 ARG A O 1
ATOM 878 N N . ARG A 1 110 ? 15.886 -6.049 -28.669 1.00 90.00 110 ARG A N 1
ATOM 879 C CA . ARG A 1 110 ? 16.421 -6.436 -27.359 1.00 90.00 110 ARG A CA 1
ATOM 880 C C . ARG A 1 110 ? 15.840 -5.535 -26.271 1.00 90.00 110 ARG A C 1
ATOM 882 O O . ARG A 1 110 ? 15.758 -4.321 -26.447 1.00 90.00 110 ARG A O 1
ATOM 889 N N . GLY A 1 111 ? 15.463 -6.132 -25.151 1.00 87.81 111 GLY A N 1
ATOM 890 C CA . GLY A 1 111 ? 14.929 -5.451 -23.982 1.00 87.81 111 GLY A CA 1
ATOM 891 C C . GLY A 1 111 ? 15.125 -6.280 -22.718 1.00 87.81 111 GLY A C 1
ATOM 892 O O . GLY A 1 111 ? 15.854 -7.271 -22.706 1.00 87.81 111 GLY A O 1
ATOM 893 N N . GLN A 1 112 ? 14.467 -5.853 -21.648 1.00 89.44 112 GLN A N 1
ATOM 894 C CA . GLN A 1 112 ? 14.441 -6.545 -20.365 1.00 89.44 112 GLN A CA 1
ATOM 895 C C . GLN A 1 112 ? 12.985 -6.858 -20.027 1.00 89.44 112 GLN A C 1
ATOM 897 O O . GLN A 1 112 ? 12.123 -5.986 -20.154 1.00 89.44 112 GLN A O 1
ATOM 902 N N . CYS A 1 113 ? 12.721 -8.098 -19.633 1.00 89.94 113 CYS A N 1
ATOM 903 C CA . CYS A 1 113 ? 11.474 -8.496 -19.001 1.00 89.94 113 CYS A CA 1
ATOM 904 C C . CYS A 1 113 ? 11.637 -8.298 -17.497 1.00 89.94 113 CYS A C 1
ATOM 906 O O . CYS A 1 113 ? 12.600 -8.807 -16.926 1.00 89.94 113 CYS A O 1
ATOM 908 N N . TRP A 1 114 ? 10.731 -7.542 -16.885 1.00 93.00 114 TRP A N 1
ATOM 909 C CA . TRP A 1 114 ? 10.771 -7.231 -15.461 1.00 93.00 114 TRP A CA 1
ATOM 910 C C . TRP A 1 114 ? 9.669 -7.986 -14.732 1.00 93.00 114 TRP A C 1
ATOM 912 O O . TRP A 1 114 ? 8.516 -7.972 -15.164 1.00 93.00 114 TRP A O 1
ATOM 922 N N . THR A 1 115 ? 10.028 -8.575 -13.599 1.00 94.50 115 THR A N 1
ATOM 923 C CA . THR A 1 115 ? 9.091 -9.121 -12.622 1.00 94.50 115 THR A CA 1
ATOM 924 C C . THR A 1 115 ? 9.060 -8.164 -11.442 1.00 94.50 115 THR A C 1
ATOM 926 O O . THR A 1 115 ? 10.102 -7.868 -10.856 1.00 94.50 115 THR A O 1
ATOM 929 N N . LEU A 1 116 ? 7.870 -7.661 -11.112 1.00 96.50 116 LEU A N 1
ATOM 930 C CA . LEU A 1 116 ? 7.648 -6.744 -9.994 1.00 96.50 116 LEU A CA 1
ATOM 931 C C . LEU A 1 116 ? 6.769 -7.435 -8.946 1.00 96.50 116 LEU A C 1
ATOM 933 O O . LEU A 1 116 ? 5.540 -7.334 -9.038 1.00 96.50 116 LEU A O 1
ATOM 937 N N . PRO A 1 117 ? 7.354 -8.156 -7.976 1.00 97.12 117 PRO A N 1
ATOM 938 C CA . PRO A 1 117 ? 6.589 -8.695 -6.865 1.00 97.12 117 PRO A CA 1
ATOM 939 C C . PRO A 1 117 ? 5.889 -7.573 -6.099 1.00 97.12 117 PRO A C 1
ATOM 941 O O . PRO A 1 117 ? 6.454 -6.500 -5.874 1.00 97.12 117 PRO A O 1
ATOM 944 N N . HIS A 1 118 ? 4.634 -7.817 -5.740 1.00 97.56 118 HIS A N 1
ATOM 945 C CA . HIS A 1 118 ? 3.829 -6.877 -4.977 1.00 97.56 118 HIS A CA 1
ATOM 946 C C . HIS A 1 118 ? 2.763 -7.603 -4.161 1.00 97.56 118 HIS A C 1
ATOM 948 O O . HIS A 1 118 ? 2.419 -8.761 -4.422 1.00 97.56 118 HIS A O 1
ATOM 954 N N . ARG A 1 119 ? 2.244 -6.910 -3.151 1.00 97.00 119 ARG A N 1
ATOM 955 C CA . ARG A 1 119 ? 1.074 -7.332 -2.376 1.00 97.00 119 ARG A CA 1
ATOM 956 C C . ARG A 1 119 ? -0.046 -6.324 -2.567 1.00 97.00 119 ARG A C 1
ATOM 958 O O . ARG A 1 119 ? 0.208 -5.131 -2.724 1.00 97.00 119 ARG A O 1
ATOM 965 N N . LEU A 1 120 ? -1.273 -6.827 -2.576 1.00 96.88 120 LEU A N 1
ATOM 966 C CA . LEU A 1 120 ? -2.480 -6.051 -2.823 1.00 96.88 120 LEU A CA 1
ATOM 967 C C . LEU A 1 120 ? -3.388 -6.131 -1.606 1.00 96.88 120 LEU A C 1
ATOM 969 O O . LEU A 1 120 ? -3.654 -7.217 -1.093 1.00 96.88 120 LEU A O 1
ATOM 973 N N . HIS A 1 121 ? -3.889 -4.982 -1.176 1.00 94.44 121 HIS A N 1
ATOM 974 C CA . HIS A 1 121 ? -4.864 -4.882 -0.104 1.00 94.44 121 HIS A CA 1
ATOM 975 C C . HIS A 1 121 ? -6.010 -3.959 -0.521 1.00 94.44 121 HIS A C 1
ATOM 977 O O . HIS A 1 121 ? -5.803 -2.950 -1.194 1.00 94.44 121 HIS A O 1
ATOM 983 N N . ARG A 1 122 ? -7.239 -4.302 -0.129 1.00 93.12 122 ARG A N 1
ATOM 984 C CA . ARG A 1 122 ? -8.405 -3.436 -0.322 1.00 93.12 122 ARG A CA 1
ATOM 985 C C . ARG A 1 122 ? -8.571 -2.583 0.932 1.00 93.12 122 ARG A C 1
ATOM 987 O O . ARG A 1 122 ? -9.101 -3.068 1.925 1.00 93.12 122 ARG A O 1
ATOM 994 N N . GLY A 1 123 ? -8.154 -1.321 0.858 1.00 82.94 123 GLY A N 1
ATOM 995 C CA . GLY A 1 123 ? -8.174 -0.364 1.972 1.00 82.94 123 GLY A CA 1
ATOM 996 C C . GLY A 1 123 ? -9.576 0.109 2.392 1.00 82.94 123 GLY A C 1
ATOM 997 O O . GLY A 1 123 ? -9.711 0.887 3.334 1.00 82.94 123 GLY A O 1
ATOM 998 N N . GLY A 1 124 ? -10.627 -0.357 1.709 1.00 86.94 124 GLY A N 1
ATOM 999 C CA . GLY A 1 124 ? -12.024 -0.119 2.066 1.00 86.94 124 GLY A CA 1
ATOM 1000 C C . GLY A 1 124 ? -12.676 1.033 1.302 1.00 86.94 124 GLY A C 1
ATOM 1001 O O . GLY A 1 124 ? -12.262 1.399 0.203 1.00 86.94 124 GLY A O 1
ATOM 1002 N N . GLN A 1 125 ? -13.766 1.564 1.862 1.00 88.00 125 GLN A N 1
ATOM 1003 C CA . GLN A 1 125 ? -14.508 2.683 1.281 1.00 88.00 125 GLN A CA 1
ATOM 1004 C C . GLN A 1 125 ? -14.232 3.960 2.065 1.00 88.00 125 GLN A C 1
ATOM 1006 O O . GLN A 1 125 ? -14.481 4.025 3.268 1.00 88.00 125 GLN A O 1
ATOM 1011 N N . ILE A 1 126 ? -13.794 4.998 1.363 1.00 86.00 126 ILE A N 1
ATOM 1012 C CA . ILE A 1 126 ? -13.691 6.353 1.899 1.00 86.00 126 ILE A CA 1
ATOM 1013 C C . ILE A 1 126 ? -14.859 7.199 1.399 1.00 86.00 126 ILE A C 1
ATOM 1015 O O . ILE A 1 126 ? -15.406 6.956 0.321 1.00 86.00 126 ILE A O 1
ATOM 1019 N N . ARG A 1 127 ? -15.241 8.209 2.180 1.00 86.44 127 ARG A N 1
ATOM 1020 C CA . ARG A 1 127 ? -16.169 9.254 1.741 1.00 86.44 127 ARG A CA 1
ATOM 1021 C C . ARG A 1 127 ? -15.397 10.539 1.519 1.00 86.44 127 ARG A C 1
ATOM 1023 O O . ARG A 1 127 ? -14.599 10.927 2.370 1.00 86.44 127 ARG A O 1
ATOM 1030 N N . ASP A 1 128 ? -15.629 11.187 0.386 1.00 76.75 128 ASP A N 1
ATOM 1031 C CA . ASP A 1 128 ? -15.110 12.534 0.175 1.00 76.75 128 ASP A CA 1
ATOM 1032 C C . ASP A 1 128 ? -15.947 13.582 0.934 1.00 76.75 128 ASP A C 1
ATOM 1034 O O . ASP A 1 128 ? -16.976 13.276 1.541 1.00 76.75 128 ASP A O 1
ATOM 1038 N N . ALA A 1 129 ? -15.514 14.845 0.898 1.00 77.00 129 ALA A N 1
ATOM 1039 C CA . ALA A 1 129 ? -16.212 15.949 1.565 1.00 77.00 129 ALA A CA 1
ATOM 1040 C C . ALA A 1 129 ? -17.641 16.201 1.032 1.00 77.00 129 ALA A C 1
ATOM 1042 O O . ALA A 1 129 ? -18.408 16.920 1.667 1.00 77.00 129 ALA A O 1
ATOM 1043 N N . LYS A 1 130 ? -17.999 15.642 -0.132 1.00 79.31 130 LYS A N 1
ATOM 1044 C CA . LYS A 1 130 ? -19.344 15.708 -0.721 1.00 79.31 130 LYS A CA 1
ATOM 1045 C C . LYS A 1 130 ? -20.201 14.496 -0.346 1.00 79.31 130 LYS A C 1
ATOM 1047 O O . LYS A 1 130 ? -21.393 14.491 -0.638 1.00 79.31 130 LYS A O 1
ATOM 1052 N N . GLY A 1 131 ? -19.617 13.502 0.324 1.00 78.56 131 GLY A N 1
ATOM 1053 C CA . GLY A 1 131 ? -20.268 12.256 0.713 1.00 78.56 131 GLY A CA 1
ATOM 1054 C C . GLY A 1 131 ? -20.181 11.148 -0.339 1.00 78.56 131 GLY A C 1
ATOM 1055 O O . GLY A 1 131 ? -20.733 10.070 -0.095 1.00 78.56 131 GLY A O 1
ATOM 1056 N N . ASP A 1 132 ? -19.482 11.367 -1.460 1.00 83.94 132 ASP A N 1
ATOM 1057 C CA . ASP A 1 132 ? -19.306 10.355 -2.503 1.00 83.94 132 ASP A CA 1
ATOM 1058 C C . ASP A 1 132 ? -18.407 9.230 -1.978 1.00 83.94 132 ASP A C 1
ATOM 1060 O O . ASP A 1 132 ? -17.324 9.474 -1.434 1.00 83.94 132 ASP A O 1
ATOM 1064 N N . LYS A 1 133 ? -18.839 7.980 -2.164 1.00 87.94 133 LYS A N 1
ATOM 1065 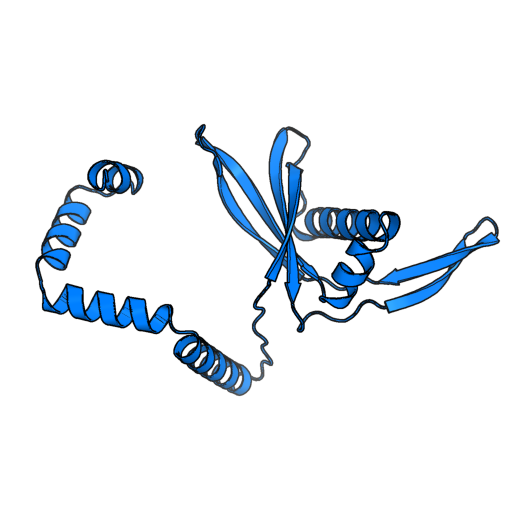C CA . LYS A 1 133 ? -18.060 6.799 -1.778 1.00 87.94 133 LYS A CA 1
ATOM 1066 C C . LYS A 1 133 ? -17.018 6.485 -2.847 1.00 87.94 133 LYS A C 1
ATOM 1068 O O . LYS A 1 133 ? -17.360 6.324 -4.015 1.00 87.94 133 LYS A O 1
ATOM 1073 N N . SER A 1 134 ? -15.764 6.350 -2.439 1.00 90.75 134 SER A N 1
ATOM 1074 C CA . SER A 1 134 ? -14.663 5.905 -3.295 1.00 90.75 134 SER A CA 1
ATOM 1075 C C . SER A 1 134 ? -13.975 4.701 -2.669 1.00 90.75 134 SER A C 1
ATOM 1077 O O . SER A 1 134 ? -13.853 4.630 -1.448 1.00 90.75 134 SER A O 1
ATOM 1079 N N . GLU A 1 135 ? -13.528 3.759 -3.490 1.00 92.19 135 GLU A N 1
ATOM 1080 C CA . GLU A 1 135 ? -12.737 2.627 -2.995 1.00 92.19 135 GLU A CA 1
ATOM 1081 C C . GLU A 1 135 ? -11.259 2.987 -2.919 1.00 92.19 135 GLU A C 1
ATOM 1083 O O . GLU A 1 135 ? -10.758 3.758 -3.742 1.00 92.19 135 GLU A O 1
ATOM 1088 N N . THR A 1 136 ? -10.565 2.422 -1.937 1.00 95.12 136 THR A N 1
ATOM 1089 C CA . THR A 1 136 ? -9.115 2.517 -1.812 1.00 95.12 136 THR A CA 1
ATOM 1090 C C . THR A 1 136 ? -8.477 1.143 -1.968 1.00 95.12 136 THR A C 1
ATOM 1092 O O . THR A 1 136 ? -8.982 0.130 -1.478 1.00 95.12 136 THR A O 1
ATOM 1095 N N . TYR A 1 137 ? -7.341 1.121 -2.652 1.00 96.69 137 TYR A N 1
ATOM 1096 C CA . TYR A 1 137 ? -6.489 -0.050 -2.796 1.00 96.69 137 TYR A CA 1
ATOM 1097 C C . TYR A 1 137 ? -5.069 0.331 -2.413 1.00 96.69 137 TYR A C 1
ATOM 1099 O O . TYR A 1 137 ? -4.605 1.404 -2.794 1.00 96.69 137 TYR A O 1
ATOM 1107 N N . ASP A 1 138 ? -4.373 -0.561 -1.725 1.00 97.25 138 ASP A N 1
ATOM 1108 C CA . ASP A 1 138 ? -2.958 -0.414 -1.425 1.00 97.25 138 ASP A CA 1
ATOM 1109 C C . ASP A 1 138 ? -2.176 -1.460 -2.224 1.00 97.25 138 ASP A C 1
ATOM 1111 O O . ASP A 1 138 ? -2.516 -2.647 -2.226 1.00 97.25 138 ASP A O 1
ATOM 1115 N N . VAL A 1 139 ? -1.133 -1.012 -2.918 1.00 98.00 139 VAL A N 1
ATOM 1116 C CA . VAL A 1 139 ? -0.185 -1.855 -3.647 1.00 98.00 139 VAL A CA 1
ATOM 1117 C C . VAL A 1 139 ? 1.193 -1.642 -3.054 1.00 98.00 139 VAL A C 1
ATOM 1119 O O . VAL A 1 139 ? 1.741 -0.541 -3.101 1.00 98.00 139 VAL A O 1
ATOM 1122 N N . ILE A 1 140 ? 1.750 -2.706 -2.491 1.00 98.31 140 ILE A N 1
ATOM 1123 C CA . ILE A 1 140 ? 2.980 -2.654 -1.711 1.00 98.31 140 ILE A CA 1
ATOM 1124 C C . ILE A 1 140 ? 4.090 -3.320 -2.521 1.00 98.31 140 ILE A C 1
ATOM 1126 O O . ILE A 1 140 ? 3.977 -4.495 -2.874 1.00 98.31 140 ILE A O 1
ATOM 1130 N N . PHE A 1 141 ? 5.146 -2.565 -2.817 1.00 98.38 141 PHE A N 1
ATOM 1131 C CA . PHE A 1 141 ? 6.346 -3.029 -3.516 1.00 98.38 141 PHE A CA 1
ATOM 1132 C C . PHE A 1 141 ? 7.561 -2.999 -2.585 1.00 98.38 141 PHE A C 1
ATOM 1134 O O . PHE A 1 141 ? 7.564 -2.294 -1.580 1.00 98.38 141 PHE A O 1
ATOM 1141 N N . HIS A 1 142 ? 8.641 -3.678 -2.966 1.00 98.31 142 HIS A N 1
ATOM 1142 C CA . HIS A 1 142 ? 9.929 -3.492 -2.299 1.00 98.31 142 HIS A CA 1
ATOM 1143 C C . HIS A 1 142 ? 10.481 -2.061 -2.536 1.00 98.31 142 HIS A C 1
ATOM 1145 O O . HIS A 1 142 ? 10.365 -1.548 -3.660 1.00 98.31 142 HIS A O 1
ATOM 1151 N N . PRO A 1 143 ? 11.135 -1.411 -1.550 1.00 98.06 143 PRO A N 1
ATOM 1152 C CA . PRO A 1 143 ? 11.693 -0.060 -1.681 1.00 98.06 143 PRO A CA 1
ATOM 1153 C C . PRO A 1 143 ? 12.632 0.132 -2.877 1.00 98.06 143 PRO A C 1
ATOM 1155 O O . PRO A 1 143 ? 12.538 1.150 -3.562 1.00 98.06 143 PRO A O 1
ATOM 1158 N N . ASP A 1 144 ? 13.468 -0.858 -3.206 1.00 97.12 144 ASP A N 1
ATOM 1159 C CA . ASP A 1 144 ? 14.330 -0.844 -4.407 1.00 97.12 144 ASP A CA 1
ATOM 1160 C C . ASP A 1 144 ? 13.541 -0.601 -5.711 1.00 97.12 144 ASP A C 1
ATOM 1162 O O . ASP A 1 144 ? 13.988 0.149 -6.587 1.00 97.12 144 ASP A O 1
ATOM 1166 N N . THR A 1 145 ? 12.340 -1.180 -5.833 1.00 97.12 145 THR A N 1
ATOM 1167 C CA . THR A 1 145 ? 11.454 -0.991 -6.994 1.00 97.12 145 THR A CA 1
ATOM 1168 C C . THR A 1 145 ? 11.043 0.466 -7.123 1.00 97.12 145 THR A C 1
ATOM 1170 O O . THR A 1 145 ? 11.145 1.062 -8.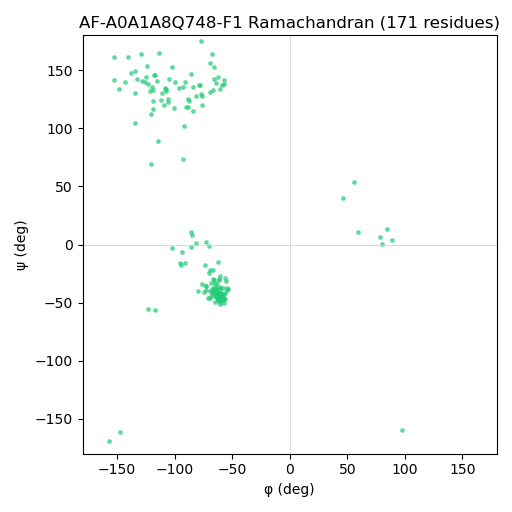200 1.00 97.12 145 THR A O 1
ATOM 1173 N N . LEU A 1 146 ? 10.623 1.068 -6.012 1.00 97.38 146 LEU A N 1
ATOM 1174 C CA . LEU A 1 146 ? 10.173 2.455 -5.985 1.00 97.38 146 LEU A CA 1
ATOM 1175 C C . LEU A 1 146 ? 11.347 3.422 -6.138 1.00 97.38 146 LEU A C 1
ATOM 1177 O O . LEU A 1 146 ? 11.234 4.423 -6.846 1.00 97.38 146 LEU A O 1
ATOM 1181 N N . HIS A 1 147 ? 12.512 3.088 -5.581 1.00 96.88 147 HIS A N 1
ATOM 1182 C CA . HIS A 1 147 ? 13.742 3.839 -5.785 1.00 96.88 147 HIS A CA 1
ATOM 1183 C C . HIS A 1 147 ? 14.103 3.924 -7.273 1.00 96.88 147 HIS A C 1
ATOM 1185 O O . HIS A 1 147 ? 14.373 5.014 -7.780 1.00 96.88 147 HIS A O 1
ATOM 1191 N N . MET A 1 148 ? 14.042 2.814 -8.014 1.00 95.62 148 MET A N 1
ATOM 1192 C CA . MET A 1 148 ? 14.262 2.845 -9.462 1.00 95.62 148 MET A CA 1
ATOM 1193 C C . MET A 1 148 ? 13.163 3.628 -10.198 1.00 95.62 148 MET A C 1
ATOM 1195 O O . MET A 1 148 ? 13.469 4.398 -11.113 1.00 95.62 148 MET A O 1
ATOM 1199 N N . ALA A 1 149 ? 11.905 3.503 -9.766 1.00 96.50 149 ALA A N 1
ATOM 1200 C CA . ALA A 1 149 ? 10.783 4.244 -10.334 1.00 96.50 149 ALA A CA 1
ATOM 1201 C C . ALA A 1 149 ? 10.951 5.768 -10.205 1.00 96.50 149 ALA A C 1
ATOM 1203 O O . ALA A 1 149 ? 10.658 6.493 -11.155 1.00 96.50 149 ALA A O 1
ATOM 1204 N N . THR A 1 150 ? 11.500 6.272 -9.090 1.00 96.25 150 THR A N 1
ATOM 1205 C CA . THR A 1 150 ? 11.769 7.719 -8.935 1.00 96.25 150 THR A CA 1
ATOM 1206 C C . THR A 1 150 ? 12.761 8.266 -9.961 1.00 96.25 150 THR A C 1
ATOM 1208 O O . THR A 1 150 ? 12.677 9.434 -10.337 1.00 96.25 150 THR A O 1
ATOM 1211 N N . LYS A 1 151 ? 13.691 7.432 -10.438 1.00 96.25 151 LYS A N 1
ATOM 1212 C CA . LYS A 1 151 ? 14.763 7.838 -11.360 1.00 96.25 151 LYS A CA 1
ATOM 1213 C C . LYS A 1 151 ? 14.421 7.604 -12.828 1.00 96.25 151 LYS A C 1
ATOM 1215 O O . LYS A 1 151 ? 15.075 8.166 -13.703 1.00 96.25 151 LYS A O 1
ATOM 1220 N N . ASN A 1 152 ? 13.428 6.767 -13.118 1.00 95.75 152 ASN A N 1
ATOM 1221 C CA . ASN A 1 152 ? 13.087 6.367 -14.476 1.00 95.75 152 ASN A CA 1
ATOM 1222 C C . ASN A 1 152 ? 11.575 6.430 -14.691 1.00 95.75 152 ASN A C 1
ATOM 1224 O O . ASN A 1 152 ? 10.839 5.535 -14.284 1.00 95.75 152 ASN A O 1
ATOM 1228 N N . LYS A 1 153 ? 11.122 7.461 -15.413 1.00 96.06 153 LYS A N 1
ATOM 1229 C CA . LYS A 1 153 ? 9.699 7.670 -15.709 1.00 96.06 153 LYS A CA 1
ATOM 1230 C C . LYS A 1 153 ? 9.052 6.470 -16.407 1.00 96.06 153 LYS A C 1
ATOM 1232 O O . LYS A 1 153 ? 7.964 6.072 -16.028 1.00 96.06 153 LYS A O 1
ATOM 1237 N N . ARG A 1 154 ? 9.741 5.844 -17.366 1.00 94.38 154 ARG A N 1
ATOM 1238 C CA . ARG A 1 154 ? 9.213 4.657 -18.059 1.00 94.38 154 ARG A CA 1
ATOM 1239 C C . ARG A 1 154 ? 9.059 3.469 -17.106 1.00 94.38 154 ARG A C 1
ATOM 1241 O O . ARG A 1 154 ? 8.160 2.655 -17.280 1.00 94.38 154 ARG A O 1
ATOM 1248 N N . PHE A 1 155 ? 9.942 3.365 -16.114 1.00 95.94 155 PHE A N 1
ATOM 1249 C CA . PHE A 1 155 ? 9.821 2.360 -15.064 1.00 95.94 155 PHE A CA 1
ATOM 1250 C C . PHE A 1 155 ? 8.678 2.695 -14.095 1.00 95.94 155 PHE A C 1
ATOM 1252 O O . PHE A 1 155 ? 7.927 1.799 -13.734 1.00 95.94 155 PHE A O 1
ATOM 1259 N N . MET A 1 156 ? 8.482 3.970 -13.739 1.00 97.44 156 MET A N 1
ATOM 1260 C CA . MET A 1 156 ? 7.307 4.412 -12.975 1.00 97.44 156 MET A CA 1
ATOM 1261 C C . MET A 1 156 ? 6.003 4.039 -13.685 1.00 97.44 156 MET A C 1
ATOM 1263 O O . MET A 1 156 ? 5.133 3.439 -13.065 1.00 97.44 156 MET A O 1
ATOM 1267 N N . ASP A 1 157 ? 5.902 4.301 -14.991 1.00 97.00 157 ASP A N 1
ATOM 1268 C CA . ASP A 1 157 ? 4.731 3.913 -15.783 1.00 97.00 157 ASP A CA 1
ATOM 1269 C C . ASP A 1 157 ? 4.505 2.390 -15.718 1.00 97.00 157 ASP A C 1
ATOM 1271 O O . ASP A 1 157 ? 3.373 1.919 -15.644 1.00 97.00 157 ASP A O 1
ATOM 1275 N N . MET A 1 158 ? 5.575 1.588 -15.715 1.00 96.25 158 MET A N 1
ATOM 1276 C CA . MET A 1 158 ? 5.476 0.134 -15.561 1.00 96.25 158 MET A CA 1
ATOM 1277 C C . MET A 1 158 ? 4.990 -0.281 -14.165 1.00 96.2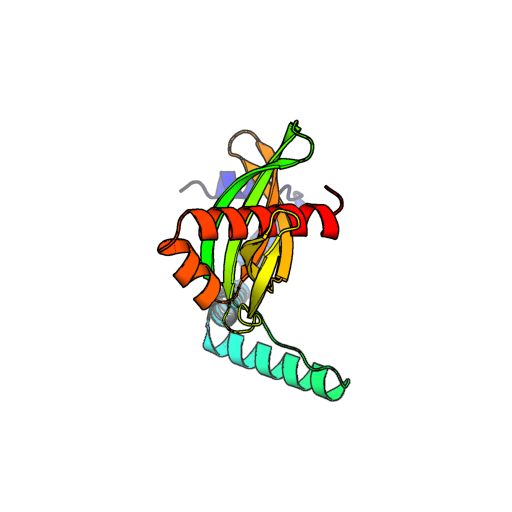5 158 MET A C 1
ATOM 1279 O O . MET A 1 158 ? 4.163 -1.183 -14.076 1.00 96.25 158 MET A O 1
ATOM 1283 N N . VAL A 1 159 ? 5.455 0.378 -13.098 1.00 97.94 159 VAL A N 1
ATOM 1284 C CA . VAL A 1 159 ? 4.988 0.146 -11.718 1.00 97.94 159 VAL A CA 1
ATOM 1285 C C . VAL A 1 159 ? 3.503 0.486 -11.584 1.00 97.94 159 VAL A C 1
ATOM 1287 O O . VAL A 1 159 ? 2.741 -0.316 -11.052 1.00 97.94 159 VAL A O 1
ATOM 1290 N N . GLU A 1 160 ? 3.068 1.633 -12.111 1.00 97.81 160 GLU A N 1
ATOM 1291 C CA . GLU A 1 160 ? 1.656 2.039 -12.093 1.00 97.81 160 GLU A CA 1
ATOM 1292 C C . GLU A 1 160 ? 0.774 1.060 -12.873 1.00 97.81 160 GLU A C 1
ATOM 1294 O O . GLU A 1 160 ? -0.266 0.633 -12.377 1.00 97.81 160 GLU A O 1
ATOM 1299 N N . ASN A 1 161 ? 1.210 0.644 -14.065 1.00 97.00 161 ASN A N 1
ATOM 1300 C CA . ASN A 1 161 ? 0.482 -0.342 -14.861 1.00 97.00 161 ASN A CA 1
ATOM 1301 C C . ASN A 1 161 ? 0.416 -1.709 -14.170 1.00 97.00 161 ASN A C 1
ATOM 1303 O O . ASN A 1 161 ? -0.630 -2.352 -14.207 1.00 97.00 161 ASN A O 1
ATOM 1307 N N . ALA A 1 162 ? 1.503 -2.154 -13.531 1.00 97.06 162 ALA A N 1
ATOM 1308 C CA . ALA A 1 162 ? 1.516 -3.397 -12.765 1.00 97.06 162 ALA A CA 1
ATOM 1309 C C . ALA A 1 162 ? 0.549 -3.329 -11.574 1.00 97.06 162 ALA A C 1
ATOM 1311 O O . ALA A 1 162 ? -0.217 -4.265 -11.368 1.00 97.06 162 ALA A O 1
ATOM 1312 N N . ALA A 1 163 ? 0.530 -2.206 -10.850 1.00 97.44 163 ALA A N 1
ATOM 1313 C CA . ALA A 1 163 ? -0.386 -1.972 -9.739 1.00 97.44 163 ALA A CA 1
ATOM 1314 C C . ALA A 1 163 ? -1.856 -2.016 -10.186 1.00 97.44 163 ALA A C 1
ATOM 1316 O O . ALA A 1 163 ? -2.654 -2.755 -9.613 1.00 97.44 163 ALA A O 1
ATOM 1317 N N . LEU A 1 164 ? -2.207 -1.265 -11.235 1.00 96.31 164 LEU A N 1
ATOM 1318 C CA . LEU A 1 164 ? -3.570 -1.238 -11.771 1.00 96.31 164 LEU A CA 1
ATOM 1319 C C . LEU A 1 164 ? -3.996 -2.618 -12.270 1.00 96.31 164 LEU A C 1
ATOM 1321 O O . LEU A 1 164 ? -5.053 -3.104 -11.880 1.00 96.31 164 LEU A O 1
ATOM 1325 N N . LYS A 1 165 ? -3.154 -3.277 -13.070 1.00 96.00 165 LYS A N 1
ATOM 1326 C CA . LYS A 1 165 ? -3.442 -4.614 -13.591 1.00 96.00 165 LYS A CA 1
ATOM 1327 C C . LYS A 1 165 ? -3.629 -5.634 -12.462 1.00 96.00 165 LYS A C 1
ATOM 1329 O O . LYS A 1 165 ? -4.591 -6.393 -12.493 1.00 96.00 165 LYS A O 1
ATOM 1334 N N . GLY A 1 166 ? -2.757 -5.620 -11.453 1.00 96.19 166 GLY A N 1
ATOM 1335 C CA . GLY A 1 166 ? -2.859 -6.519 -10.304 1.00 96.19 166 GLY A CA 1
ATOM 1336 C C . GLY A 1 166 ? -4.166 -6.335 -9.530 1.00 96.19 166 GLY A C 1
ATOM 1337 O O . GLY A 1 166 ? -4.809 -7.321 -9.170 1.00 96.19 166 GLY A O 1
ATOM 1338 N N . ILE A 1 167 ? -4.602 -5.085 -9.329 1.00 95.75 167 ILE A N 1
ATOM 1339 C CA . ILE A 1 167 ? -5.897 -4.761 -8.708 1.00 95.75 167 ILE A CA 1
ATOM 1340 C C . ILE A 1 167 ? -7.053 -5.327 -9.537 1.00 95.75 167 ILE A C 1
ATOM 1342 O O . ILE A 1 167 ? -7.913 -6.008 -8.979 1.00 95.75 167 ILE A O 1
ATOM 1346 N N . GLN A 1 168 ? -7.059 -5.076 -10.849 1.00 94.44 168 GLN A N 1
ATOM 1347 C CA . GLN A 1 168 ? -8.110 -5.553 -11.754 1.00 94.44 168 GLN A CA 1
ATOM 1348 C C . GLN A 1 168 ? -8.221 -7.081 -11.729 1.00 94.44 168 GLN A C 1
ATOM 1350 O O . GLN A 1 168 ? -9.315 -7.620 -11.594 1.00 94.44 168 GLN A O 1
ATOM 1355 N N . GLU A 1 169 ? -7.090 -7.787 -11.794 1.00 95.12 169 GLU A N 1
ATOM 1356 C CA . GLU A 1 169 ? -7.051 -9.254 -11.789 1.00 95.12 169 GLU A CA 1
ATOM 1357 C C . GLU A 1 169 ? -7.452 -9.851 -10.431 1.00 95.12 169 GLU A C 1
ATOM 1359 O O . GLU A 1 169 ? -8.179 -10.841 -10.385 1.00 95.12 169 GLU A O 1
ATOM 1364 N N . THR A 1 170 ? -7.011 -9.251 -9.322 1.00 95.50 170 THR A N 1
ATOM 1365 C CA . THR A 1 170 ? -7.223 -9.804 -7.972 1.00 95.50 170 THR A CA 1
ATOM 1366 C C . THR A 1 170 ? -8.619 -9.517 -7.432 1.00 95.50 170 THR A C 1
ATOM 1368 O O . THR A 1 170 ? -9.224 -10.373 -6.787 1.00 95.50 170 THR A O 1
ATOM 1371 N N . PHE A 1 171 ? -9.136 -8.310 -7.671 1.00 92.25 171 PHE A N 1
ATOM 1372 C CA . PHE A 1 171 ? -10.430 -7.874 -7.142 1.00 92.25 171 PHE A CA 1
ATOM 1373 C C . PHE A 1 171 ? -11.556 -7.913 -8.181 1.00 92.25 171 PHE A C 1
ATOM 1375 O O . PHE A 1 171 ? -12.706 -7.680 -7.812 1.00 92.25 171 PHE A O 1
ATOM 1382 N N . ASN A 1 172 ? -11.246 -8.262 -9.436 1.00 89.88 172 ASN A N 1
ATOM 1383 C CA . ASN A 1 172 ? -12.195 -8.371 -10.546 1.00 89.88 172 ASN A CA 1
ATOM 1384 C C . ASN A 1 172 ? -12.983 -7.065 -10.779 1.00 89.88 172 ASN A C 1
ATOM 1386 O O . ASN A 1 172 ? -14.218 -7.061 -10.763 1.00 89.88 172 ASN A O 1
ATOM 1390 N N . VAL A 1 173 ? -12.242 -5.961 -10.951 1.00 86.81 173 VAL A N 1
ATOM 1391 C CA . VAL A 1 173 ? -12.735 -4.572 -11.094 1.00 86.81 173 VAL A CA 1
ATOM 1392 C C . VAL A 1 173 ? -12.196 -3.865 -12.333 1.00 86.81 173 VAL A C 1
ATOM 1394 O O . VAL A 1 173 ? -11.145 -4.295 -12.856 1.00 86.81 173 VAL A O 1
#

Nearest PDB structures (foldseek):
  4psf-assembly2_B  TM=7.394E-01  e=1.907E-04  Homo sapiens
  4cse-assembly2_A  TM=8.582E-01  e=1.270E-03  Mus musculus
  4cse-assembly1_B  TM=8.414E-01  e=9.445E-04  Mus musculus
  4chh-assembly1_A  TM=7.702E-01  e=1.197E-03  Saccharomyces cerevisiae
  4ckt-assembly2_A  TM=7.251E-01  e=1.197E-03  Mus musculus

Secondary structure (DSSP, 8-state):
--HHHHHHTTT--HHHHHHHHHHTT-HHHHHHHHHHHHHHH-HHHHHHHHHHHHHHHHHTT-------PEEEEEEEEEETTTEEEEEEEEE-TTSPPPEEEEEE-TTS-EEEEEE--EEEEEEEEEE-TT--EEEEEEEEE-HHHHHHHHH-HHHHHHHHHHHHHHHHHHHT-

pLDDT: mean 89.06, std 10.46, range [39.84, 98.38]

Solvent-accessible surface area (backbone atoms only — not comparable to full-atom values): 9988 Å² total; per-residue (Å²): 134,70,64,75,64,59,56,64,75,65,74,66,51,72,68,52,51,51,52,50,54,54,48,72,64,36,66,70,52,48,51,54,51,48,52,50,55,48,48,74,66,33,70,68,51,48,51,51,52,52,52,51,50,37,51,58,36,41,77,73,74,39,90,73,81,88,84,74,67,40,88,75,48,78,45,80,54,50,47,92,79,72,45,45,27,36,40,36,37,25,28,27,84,92,33,56,71,64,48,76,44,86,39,67,46,98,86,68,48,78,51,71,48,74,48,77,47,66,48,81,45,78,73,45,78,45,66,50,100,87,64,53,72,25,44,32,33,38,35,35,26,15,48,70,54,54,57,50,23,76,77,30,65,73,51,32,53,47,52,53,51,50,48,52,50,49,49,28,71,73,71,72,90

Radius of gyration: 22.46 Å; Cα contacts (8 Å, |Δi|>4): 216; chains: 1; bounding box: 47×47×70 Å

InterPro domains:
  IPR012981 PIH1, N-terminal [PF08190] (40-173)
  IPR050734 PIH1 family, Kintoun subfamily [PTHR22997] (9-173)

Mean predicted aligned error: 9.07 Å

Foldseek 3Di:
DCPVVVVVVVVDDPVRVVVVVVLVVDPVSVVVVVVVVVLVVDPVSVVVVVVVVQVVCVVVVDHDDDWDWAFDDKDWDADVRPAIAIETETATQPWDAKDWDWDADPVRDIDIDIDWTWDKDWPQWDADPVRRTYTYMYIYGHVVQSVVCVVDVVSVVVVVVVRVVCCCVVVVD

Sequence (173 aa):
MDAGNKLKELNLTPDEIDRFTKAFSDEKFKDLLREYAQEISDPETRKTYEAEIKLLEEERGNSVEFLHPTPFKALKTSVGGEQKCYVNICADENIDKLEFTPAVSKDGRRGQCWTLPHRLHRGGQIRDAKGDKSETYDVIFHPDTLHMATKNKRFMDMVENAALKGIQETFNV